Protein AF-A0A350APX1-F1 (afdb_monomer_lite)

Sequence (67 aa):
NHLTQWYAEGGELEIENLVSKEQEKIISEAMDKKHGFQKLKEIKERVGDGISYEQIRLIWAKKKREG

Foldseek 3Di:
DVVLVCVLVPDDDPLCVVAPPVRLVQLVVLPDCVVPDDDLVSSDVRSDDVDDSVNSSNSVSVVVNVD

Structure (mmCIF, N/CA/C/O backbone):
data_AF-A0A350APX1-F1
#
_entry.id   AF-A0A350APX1-F1
#
loop_
_atom_site.group_PDB
_atom_site.id
_atom_site.type_symbol
_atom_site.label_atom_id
_atom_site.label_alt_id
_atom_site.label_comp_id
_atom_site.label_asym_id
_atom_site.label_entity_id
_atom_site.label_seq_id
_atom_site.pdbx_PDB_ins_code
_atom_site.Cartn_x
_atom_site.Cartn_y
_atom_site.Cartn_z
_atom_site.occupancy
_atom_site.B_iso_or_equiv
_atom_site.auth_seq_id
_atom_site.auth_comp_id
_atom_site.auth_asym_id
_atom_site.auth_atom_id
_atom_site.pdbx_PDB_model_num
ATOM 1 N N . ASN A 1 1 ? 12.828 -6.304 -0.825 1.00 61.47 1 ASN A N 1
ATOM 2 C CA . ASN A 1 1 ? 12.450 -6.500 0.589 1.00 61.47 1 ASN A CA 1
ATOM 3 C C . ASN A 1 1 ? 12.149 -7.975 0.747 1.00 61.47 1 ASN A C 1
ATOM 5 O O . ASN A 1 1 ? 11.370 -8.474 -0.057 1.00 61.47 1 ASN A O 1
ATOM 9 N N . HIS A 1 2 ? 12.791 -8.660 1.691 1.00 72.12 2 HIS A N 1
ATOM 10 C CA . HIS A 1 2 ? 12.724 -10.124 1.804 1.00 72.12 2 HIS A CA 1
ATOM 11 C C . HIS A 1 2 ? 11.280 -10.623 2.008 1.00 72.12 2 HIS A C 1
ATOM 13 O O . HIS A 1 2 ? 10.875 -11.604 1.399 1.00 72.12 2 HIS A O 1
ATOM 19 N N . LEU A 1 3 ? 10.467 -9.878 2.767 1.00 71.94 3 LEU A N 1
ATOM 20 C CA . LEU A 1 3 ? 9.068 -10.212 3.064 1.00 71.94 3 LEU A CA 1
ATOM 21 C C . LEU A 1 3 ? 8.162 -10.236 1.817 1.00 71.94 3 LEU A C 1
ATOM 23 O O . LEU A 1 3 ? 7.389 -11.163 1.610 1.00 71.94 3 LEU A O 1
ATOM 27 N N . THR A 1 4 ? 8.282 -9.222 0.955 1.00 69.25 4 THR A N 1
ATOM 28 C CA . THR A 1 4 ? 7.488 -9.111 -0.280 1.00 69.25 4 THR A CA 1
ATOM 29 C C . THR A 1 4 ? 7.839 -10.214 -1.275 1.00 69.25 4 THR A C 1
ATOM 31 O O . THR A 1 4 ? 6.962 -10.737 -1.954 1.00 69.25 4 THR A O 1
ATOM 34 N N . GLN A 1 5 ? 9.127 -10.549 -1.367 1.00 71.56 5 GLN A N 1
ATOM 35 C CA . GLN A 1 5 ? 9.606 -11.609 -2.243 1.00 71.56 5 GLN A CA 1
ATOM 36 C C . GLN A 1 5 ? 9.150 -12.984 -1.738 1.00 71.56 5 GLN A C 1
ATOM 38 O O . GLN A 1 5 ? 8.570 -13.741 -2.506 1.00 71.56 5 GLN A O 1
ATOM 43 N N . TRP A 1 6 ? 9.290 -13.247 -0.438 1.00 74.25 6 TRP A N 1
ATOM 44 C CA . TRP A 1 6 ? 8.826 -14.479 0.201 1.00 74.25 6 TRP A CA 1
ATOM 45 C C . TRP A 1 6 ? 7.315 -14.713 0.030 1.00 74.25 6 TRP A C 1
ATOM 47 O O . TRP A 1 6 ? 6.883 -15.816 -0.298 1.00 74.25 6 TRP A O 1
ATOM 57 N N . TYR A 1 7 ? 6.501 -13.661 0.167 1.00 72.38 7 TYR A N 1
ATOM 58 C CA . TYR A 1 7 ? 5.061 -13.752 -0.092 1.00 72.38 7 TYR A CA 1
ATOM 59 C C . TYR A 1 7 ? 4.736 -14.040 -1.571 1.00 72.38 7 TYR A C 1
ATOM 61 O O . TYR A 1 7 ? 3.836 -14.827 -1.875 1.00 72.38 7 TYR A O 1
ATOM 69 N N . ALA A 1 8 ? 5.478 -13.430 -2.502 1.00 65.12 8 ALA A N 1
ATOM 70 C CA . ALA A 1 8 ? 5.311 -13.672 -3.936 1.00 65.12 8 ALA A CA 1
ATOM 71 C C . ALA A 1 8 ? 5.723 -15.097 -4.354 1.00 65.12 8 ALA A C 1
ATOM 73 O O . ALA A 1 8 ? 5.185 -15.622 -5.324 1.00 65.12 8 ALA A O 1
ATOM 74 N N . GLU A 1 9 ? 6.640 -15.726 -3.619 1.00 77.56 9 GLU A N 1
ATOM 75 C CA . GLU A 1 9 ? 7.126 -17.097 -3.841 1.00 77.56 9 GLU A CA 1
ATOM 76 C C . GLU A 1 9 ? 6.219 -18.177 -3.217 1.00 77.56 9 GLU A C 1
ATOM 78 O O . GLU A 1 9 ? 6.536 -19.362 -3.273 1.00 77.56 9 GLU A O 1
ATOM 83 N N . GLY A 1 10 ? 5.065 -17.789 -2.660 1.00 68.00 10 GLY A N 1
ATOM 84 C CA . GLY A 1 10 ? 4.054 -18.719 -2.155 1.00 68.00 10 GLY A CA 1
ATOM 85 C C . GLY A 1 10 ? 3.916 -18.755 -0.637 1.00 68.00 10 GLY A C 1
ATOM 86 O O . GLY A 1 10 ? 3.028 -19.451 -0.150 1.00 68.00 10 GLY A O 1
ATOM 87 N N . GLY A 1 11 ? 4.711 -17.974 0.106 1.00 76.62 11 GLY A N 1
ATOM 88 C CA . GLY A 1 11 ? 4.536 -17.814 1.549 1.00 76.62 11 GLY A CA 1
ATOM 89 C C . GLY A 1 11 ? 3.111 -17.376 1.897 1.00 76.62 11 GLY A C 1
ATOM 90 O O . GLY A 1 11 ? 2.527 -16.522 1.220 1.00 76.62 11 GLY A O 1
ATOM 91 N N . GLU A 1 12 ? 2.524 -17.981 2.926 1.00 74.25 12 GLU A N 1
ATOM 92 C CA . GLU A 1 12 ? 1.235 -17.545 3.455 1.00 74.25 12 GLU A CA 1
ATOM 93 C C . GLU A 1 12 ? 1.448 -16.335 4.360 1.00 74.25 12 GLU A C 1
ATOM 95 O O . GLU A 1 12 ? 2.173 -16.385 5.353 1.00 74.25 12 GLU A O 1
ATOM 100 N N . LEU A 1 13 ? 0.828 -15.221 3.982 1.00 77.88 13 LEU A N 1
ATOM 101 C CA . LEU A 1 13 ? 0.793 -14.004 4.774 1.00 77.88 13 LEU A CA 1
ATOM 102 C C . LEU A 1 13 ? -0.648 -13.519 4.804 1.00 77.88 13 LEU A C 1
ATOM 104 O O . LEU A 1 13 ? -1.235 -13.236 3.756 1.00 77.88 13 LEU A O 1
ATOM 108 N N . GLU A 1 14 ? -1.196 -13.381 6.004 1.00 81.19 14 GLU A N 1
ATOM 109 C CA . GLU A 1 14 ? -2.480 -12.723 6.216 1.00 81.19 14 GLU A CA 1
ATOM 110 C C . GLU A 1 14 ? -2.304 -11.214 6.009 1.00 81.19 14 GLU A C 1
ATOM 112 O O . GLU A 1 14 ? -2.083 -10.449 6.947 1.00 81.19 14 GLU A O 1
ATOM 117 N N . ILE A 1 15 ? -2.364 -10.775 4.746 1.00 80.75 15 ILE A N 1
ATOM 118 C CA . ILE A 1 15 ? -2.230 -9.357 4.369 1.00 80.75 15 ILE A CA 1
ATOM 119 C C . ILE A 1 15 ? -3.256 -8.487 5.099 1.00 80.75 15 ILE A C 1
ATOM 121 O O . ILE A 1 15 ? -2.949 -7.343 5.424 1.00 80.75 15 ILE A O 1
ATOM 125 N N . GLU A 1 16 ? -4.429 -9.037 5.413 1.00 83.00 16 GLU A N 1
ATOM 126 C CA . GLU A 1 16 ? -5.503 -8.344 6.131 1.00 83.00 16 GLU A CA 1
ATOM 127 C C . GLU A 1 16 ? -5.088 -7.862 7.535 1.00 83.00 16 GLU A C 1
ATOM 129 O O . GLU A 1 16 ? -5.641 -6.880 8.027 1.00 83.00 16 GLU A O 1
ATOM 134 N N . ASN A 1 17 ? -4.069 -8.476 8.151 1.00 87.62 17 ASN A N 1
ATOM 135 C CA . ASN A 1 17 ? -3.515 -8.029 9.437 1.00 87.62 17 ASN A CA 1
ATOM 136 C C . ASN A 1 17 ? -2.539 -6.850 9.298 1.00 87.62 17 ASN A C 1
ATOM 138 O O . ASN A 1 17 ? -2.216 -6.190 10.284 1.00 87.62 17 ASN A O 1
ATOM 142 N N . LEU A 1 18 ? -2.030 -6.599 8.090 1.00 88.81 18 LEU A N 1
ATOM 143 C CA . LEU A 1 18 ? -1.011 -5.581 7.805 1.00 88.81 18 LEU A CA 1
ATOM 144 C C . LEU A 1 18 ? -1.567 -4.401 7.003 1.00 88.81 18 LEU A C 1
ATOM 146 O O . LEU A 1 18 ? -1.008 -3.300 7.023 1.00 88.81 18 LEU A O 1
ATOM 150 N N . VAL A 1 19 ? -2.649 -4.633 6.265 1.00 91.94 19 VAL A N 1
ATOM 151 C CA . VAL A 1 19 ? -3.310 -3.650 5.417 1.00 91.94 19 VAL A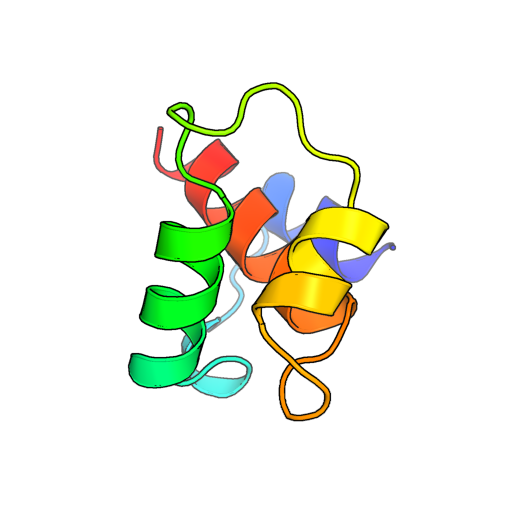 CA 1
ATOM 152 C C . VAL A 1 19 ? -4.811 -3.799 5.614 1.00 91.94 19 VAL A C 1
ATOM 154 O O . VAL A 1 19 ? -5.382 -4.846 5.316 1.00 91.94 19 VAL A O 1
ATOM 157 N N . SER A 1 20 ? -5.464 -2.745 6.105 1.00 94.00 20 SER A N 1
ATOM 158 C CA . SER A 1 20 ? -6.922 -2.756 6.225 1.00 94.00 20 SER A CA 1
ATOM 159 C C . SER A 1 20 ? -7.581 -2.792 4.842 1.00 94.00 20 SER A C 1
ATOM 161 O O . SER A 1 20 ? -7.000 -2.348 3.851 1.00 94.00 20 SER A O 1
ATOM 163 N N . LYS A 1 21 ? -8.839 -3.244 4.762 1.00 92.06 21 LYS A N 1
ATOM 164 C CA . LYS A 1 21 ? -9.599 -3.248 3.494 1.00 92.06 21 LYS A CA 1
ATOM 165 C C . LYS A 1 21 ? -9.695 -1.861 2.851 1.00 92.06 21 LYS A C 1
ATOM 167 O O . LYS A 1 21 ? -9.685 -1.740 1.629 1.00 92.06 21 LYS A O 1
ATOM 172 N N . GLU A 1 22 ? -9.765 -0.813 3.668 1.00 94.00 22 GLU A N 1
ATOM 173 C CA . GLU A 1 22 ? -9.783 0.569 3.189 1.00 94.00 22 GLU A CA 1
ATOM 174 C C . GLU A 1 22 ? -8.429 0.989 2.605 1.00 94.00 22 GLU A C 1
ATOM 176 O O . GLU A 1 22 ? -8.377 1.521 1.497 1.00 94.00 22 GLU A O 1
ATOM 181 N N . GLN A 1 23 ? -7.323 0.668 3.285 1.00 94.75 23 GLN A N 1
ATOM 182 C CA . GLN A 1 23 ? -5.979 0.909 2.757 1.00 94.75 23 GLN A CA 1
ATOM 183 C C . GLN A 1 23 ? -5.737 0.117 1.469 1.00 94.75 23 GLN A C 1
ATOM 185 O O . GLN A 1 23 ? -5.219 0.666 0.501 1.00 94.75 23 GLN A O 1
ATOM 190 N N . GLU A 1 24 ? -6.152 -1.149 1.411 1.00 93.75 24 GLU A N 1
ATOM 191 C CA . GLU A 1 24 ? -6.028 -1.974 0.208 1.00 93.75 24 GLU A CA 1
ATOM 192 C C . GLU A 1 24 ? -6.763 -1.351 -0.984 1.00 93.75 24 GLU A C 1
ATOM 194 O O . GLU A 1 24 ? -6.217 -1.323 -2.092 1.00 93.75 24 GLU A O 1
ATOM 199 N N . LYS A 1 25 ? -7.972 -0.822 -0.760 1.00 93.25 25 LYS A N 1
ATOM 200 C CA . LYS A 1 25 ? -8.745 -0.122 -1.788 1.00 93.25 25 LYS A CA 1
ATOM 201 C C . LYS A 1 25 ? -8.001 1.117 -2.288 1.00 93.25 25 LYS A C 1
ATOM 203 O O . LYS A 1 25 ? -7.776 1.229 -3.490 1.00 93.25 25 LYS A O 1
ATOM 208 N N . ILE A 1 26 ? -7.550 1.982 -1.378 1.00 94.56 26 ILE A N 1
ATOM 209 C CA . ILE A 1 26 ? -6.803 3.209 -1.707 1.00 94.56 26 ILE A CA 1
ATOM 210 C C . ILE A 1 26 ? -5.549 2.883 -2.528 1.00 94.56 26 ILE A C 1
ATOM 212 O O . ILE A 1 26 ? -5.294 3.490 -3.568 1.00 94.56 26 ILE A O 1
ATOM 216 N N . ILE A 1 27 ? -4.768 1.889 -2.096 1.00 93.06 27 ILE A N 1
ATOM 217 C CA . ILE A 1 27 ? -3.545 1.488 -2.797 1.00 93.06 27 ILE A CA 1
ATOM 218 C C . ILE A 1 27 ? -3.889 0.876 -4.163 1.00 93.06 27 ILE A C 1
ATOM 220 O O . ILE A 1 27 ? -3.234 1.177 -5.160 1.00 93.06 27 ILE A O 1
ATOM 224 N N . SER A 1 28 ? -4.923 0.036 -4.237 1.00 90.81 28 SER A N 1
ATOM 225 C CA . SER A 1 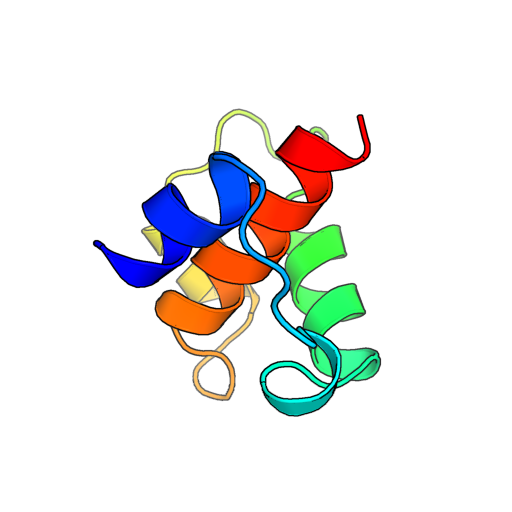28 ? -5.364 -0.585 -5.489 1.00 90.81 28 SER A CA 1
ATOM 226 C C . SER A 1 28 ? -5.804 0.435 -6.533 1.00 90.81 28 SER A C 1
ATOM 228 O O . SER A 1 28 ? -5.435 0.285 -7.696 1.00 90.81 28 SER A O 1
ATOM 230 N N . GLU A 1 29 ? -6.550 1.459 -6.122 1.00 90.94 29 GLU A N 1
ATOM 231 C CA . GLU A 1 29 ? -6.958 2.579 -6.975 1.00 90.94 29 GLU A CA 1
ATOM 232 C C . GLU A 1 29 ? -5.742 3.393 -7.424 1.00 90.94 29 GLU A C 1
ATOM 234 O O . GLU A 1 29 ? -5.588 3.681 -8.611 1.00 90.94 29 GLU A O 1
ATOM 239 N N . ALA A 1 30 ? -4.810 3.675 -6.507 1.00 89.69 30 ALA A N 1
ATOM 240 C CA . ALA A 1 30 ? -3.577 4.377 -6.840 1.00 89.69 30 ALA A CA 1
ATOM 241 C C . ALA A 1 30 ? -2.723 3.616 -7.869 1.00 89.69 30 ALA A C 1
ATOM 243 O O . ALA A 1 30 ? -2.031 4.259 -8.653 1.00 89.69 30 ALA A O 1
ATOM 244 N N . MET A 1 31 ? -2.795 2.279 -7.908 1.00 86.62 31 MET A N 1
ATOM 245 C CA . MET A 1 31 ? -2.070 1.403 -8.841 1.00 86.62 31 MET A CA 1
ATOM 246 C C . MET A 1 31 ? -2.787 1.130 -10.178 1.00 86.62 31 MET A C 1
ATOM 248 O O . MET A 1 31 ? -2.239 0.396 -11.002 1.00 86.62 31 MET A O 1
ATOM 252 N N . ASP A 1 32 ? -3.983 1.679 -10.424 1.00 82.62 32 ASP A N 1
ATOM 253 C CA . ASP A 1 32 ? -4.738 1.423 -11.661 1.00 82.62 32 ASP A CA 1
ATOM 254 C C . ASP A 1 32 ? -3.912 1.787 -12.919 1.00 82.62 32 ASP A C 1
ATOM 256 O O . ASP A 1 32 ? -3.265 2.838 -13.000 1.00 82.62 32 ASP A O 1
ATOM 260 N N . LYS A 1 33 ? -3.956 0.907 -13.932 1.00 65.06 33 LYS A N 1
ATOM 261 C CA . LYS A 1 33 ? -3.271 1.033 -15.230 1.00 65.06 33 LYS A CA 1
ATOM 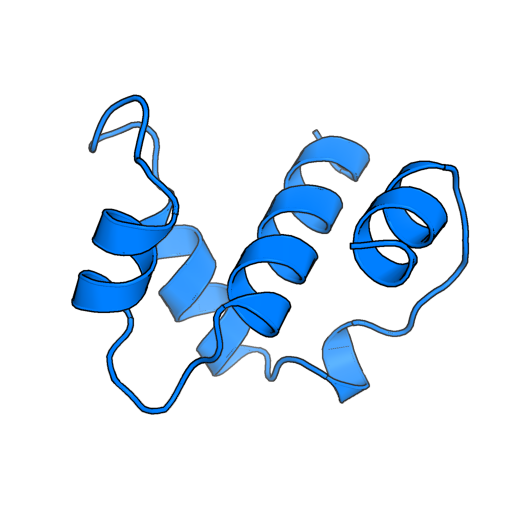262 C C . LYS A 1 33 ? -3.634 2.313 -15.981 1.00 65.06 33 LYS A C 1
ATOM 264 O O . LYS A 1 33 ? -2.842 2.748 -16.816 1.00 65.06 33 LYS A O 1
ATOM 269 N N . LYS A 1 34 ? -4.775 2.946 -15.671 1.00 67.06 34 LYS A N 1
ATOM 270 C CA . LYS A 1 34 ? -5.135 4.287 -16.180 1.00 67.06 34 LYS A CA 1
ATOM 271 C C . LYS A 1 34 ? -4.060 5.345 -15.913 1.00 67.06 34 LYS A C 1
ATOM 273 O O . LYS A 1 34 ? -4.023 6.366 -16.590 1.00 67.06 34 LYS A O 1
ATOM 278 N N . HIS A 1 35 ? -3.171 5.086 -14.963 1.00 61.94 35 HIS A N 1
ATOM 279 C CA . HIS A 1 35 ? -2.078 5.966 -14.582 1.00 61.94 35 HIS A CA 1
ATOM 280 C C . HIS A 1 35 ? -0.688 5.507 -15.088 1.00 61.94 35 HIS A C 1
ATOM 282 O O . HIS A 1 35 ? 0.312 6.099 -14.689 1.00 61.94 35 HIS A O 1
ATOM 288 N N . GLY A 1 36 ? -0.599 4.485 -15.956 1.00 59.38 36 GLY A N 1
ATOM 289 C CA . GLY A 1 36 ? 0.658 4.013 -16.567 1.00 59.38 36 GLY A CA 1
ATOM 290 C C . GLY A 1 36 ? 1.556 3.155 -15.657 1.00 59.38 36 GLY A C 1
ATOM 291 O O . GLY A 1 36 ? 1.139 2.711 -14.588 1.00 59.38 36 GLY A O 1
ATOM 292 N N . PHE A 1 37 ? 2.799 2.890 -16.092 1.00 55.66 37 PHE A N 1
ATOM 293 C CA . PHE A 1 37 ? 3.829 2.257 -15.252 1.00 55.66 37 PHE A CA 1
ATOM 294 C C . PHE A 1 37 ? 4.261 3.236 -14.161 1.00 55.66 37 PHE A C 1
ATOM 296 O O . PHE A 1 37 ? 5.019 4.166 -14.427 1.00 55.66 37 PHE A O 1
ATOM 303 N N . GLN A 1 38 ? 3.788 3.019 -12.938 1.00 69.50 38 GLN A N 1
ATOM 304 C CA . GLN A 1 38 ? 4.067 3.929 -11.836 1.00 69.50 38 GLN A CA 1
ATOM 305 C C . GLN A 1 38 ? 5.292 3.515 -11.042 1.00 69.50 38 GLN A C 1
ATOM 307 O O . GLN A 1 38 ? 5.459 2.351 -10.663 1.00 69.50 38 GLN A O 1
ATOM 312 N N . LYS A 1 39 ? 6.132 4.497 -10.719 1.00 84.50 39 LYS A N 1
ATOM 313 C CA . LYS A 1 39 ? 7.188 4.301 -9.725 1.00 84.50 39 LYS A CA 1
ATOM 314 C C . LYS A 1 39 ? 6.552 4.201 -8.341 1.00 84.50 39 LYS A C 1
ATOM 316 O O . LYS A 1 39 ? 5.587 4.891 -8.032 1.00 84.50 39 LYS A O 1
ATOM 321 N N . LEU A 1 40 ? 7.166 3.418 -7.454 1.00 88.12 40 LEU A N 1
ATOM 322 C CA . LEU A 1 40 ? 6.692 3.250 -6.075 1.00 88.12 40 LEU A CA 1
ATOM 323 C C . LEU A 1 40 ? 6.506 4.592 -5.335 1.00 88.12 40 LEU A C 1
ATOM 325 O O . LEU A 1 40 ? 5.597 4.731 -4.521 1.00 88.12 40 LEU A O 1
ATOM 329 N N . LYS A 1 41 ? 7.351 5.584 -5.643 1.00 89.81 41 LYS A N 1
ATOM 330 C CA . LYS A 1 41 ? 7.262 6.944 -5.098 1.00 89.81 41 LYS A CA 1
ATOM 331 C C . LYS A 1 41 ? 5.966 7.660 -5.502 1.00 89.81 41 LYS A C 1
ATOM 333 O O . LYS A 1 41 ? 5.343 8.282 -4.656 1.00 89.81 41 LYS A O 1
ATOM 338 N N . GLU A 1 42 ? 5.537 7.530 -6.754 1.00 89.69 42 GLU A N 1
ATOM 339 C CA . GLU A 1 42 ? 4.318 8.180 -7.260 1.00 89.69 42 GLU A CA 1
ATOM 340 C C . GLU A 1 42 ? 3.071 7.583 -6.604 1.00 89.69 42 GLU A C 1
ATOM 342 O O . GLU A 1 42 ? 2.159 8.310 -6.216 1.00 89.69 42 GLU A O 1
ATOM 347 N N . ILE A 1 43 ? 3.060 6.260 -6.407 1.00 90.75 43 ILE A N 1
ATOM 348 C CA . ILE A 1 43 ? 1.996 5.588 -5.654 1.00 90.75 43 ILE A CA 1
ATOM 349 C C . ILE A 1 43 ? 1.983 6.118 -4.217 1.00 90.75 43 ILE A C 1
ATOM 351 O O . ILE A 1 43 ? 0.924 6.482 -3.714 1.00 90.75 43 ILE A O 1
ATOM 355 N N . LYS A 1 44 ? 3.156 6.229 -3.572 1.00 92.94 44 LYS A N 1
ATOM 356 C CA . LYS A 1 44 ? 3.279 6.752 -2.202 1.00 92.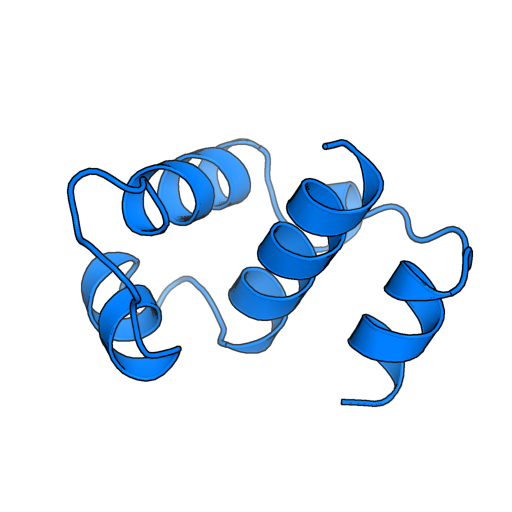94 44 LYS A CA 1
ATOM 357 C C . LYS A 1 44 ? 2.732 8.173 -2.058 1.00 92.94 44 LYS A C 1
ATOM 359 O O . LYS A 1 44 ? 2.054 8.454 -1.074 1.00 92.94 44 LYS A O 1
ATOM 364 N N . GLU A 1 45 ? 3.021 9.048 -3.016 1.00 91.81 45 GLU A N 1
ATOM 365 C CA . GLU A 1 45 ? 2.542 10.435 -3.016 1.00 91.81 45 GLU A CA 1
ATOM 366 C C . GLU A 1 45 ? 1.009 10.512 -3.122 1.00 91.81 45 GLU A C 1
ATOM 368 O O . GLU A 1 45 ? 0.402 11.377 -2.498 1.00 91.81 45 GLU A O 1
ATOM 373 N N . ARG A 1 46 ? 0.363 9.582 -3.839 1.00 91.25 46 ARG A N 1
ATOM 374 C CA . ARG A 1 46 ? -1.106 9.546 -3.982 1.00 91.25 46 ARG A CA 1
ATOM 375 C C . ARG A 1 46 ? -1.830 8.984 -2.769 1.00 91.25 46 ARG A C 1
ATOM 377 O O . ARG A 1 46 ? -2.891 9.479 -2.413 1.00 91.25 46 ARG A O 1
ATOM 384 N N . VAL A 1 47 ? -1.283 7.933 -2.160 1.00 92.69 47 VAL A N 1
ATOM 385 C CA . VAL A 1 47 ? -1.923 7.267 -1.013 1.00 92.69 47 VAL A CA 1
ATOM 386 C C . VAL A 1 47 ? -1.741 8.039 0.300 1.00 92.69 47 VAL A C 1
ATOM 388 O O . VAL A 1 47 ? -2.421 7.750 1.281 1.00 92.69 47 VAL A O 1
ATOM 391 N N . GLY A 1 48 ? -0.834 9.021 0.324 1.00 91.00 48 GLY A N 1
ATOM 392 C CA . GLY A 1 48 ? -0.581 9.875 1.481 1.00 91.00 48 GLY A CA 1
ATOM 393 C C . GLY A 1 48 ? 0.228 9.199 2.591 1.00 91.00 48 GLY A C 1
ATOM 394 O O . GLY A 1 48 ? 0.664 8.048 2.488 1.00 91.00 48 GLY A O 1
ATOM 395 N N . ASP A 1 49 ? 0.475 9.939 3.672 1.00 91.00 49 ASP A N 1
ATOM 396 C CA . ASP A 1 49 ? 1.404 9.537 4.739 1.00 91.00 49 ASP A CA 1
ATOM 397 C C . ASP A 1 49 ? 0.903 8.398 5.630 1.00 91.00 49 ASP A C 1
ATOM 399 O O . ASP A 1 49 ? 1.717 7.679 6.203 1.00 91.00 49 ASP A O 1
ATOM 403 N N . GLY A 1 50 ? -0.410 8.158 5.663 1.00 93.38 50 GLY A N 1
ATOM 404 C CA . GLY A 1 50 ? -1.023 7.064 6.424 1.00 93.38 50 GLY A CA 1
ATOM 405 C C . GLY A 1 50 ? -0.777 5.661 5.856 1.00 93.38 50 GLY A C 1
ATOM 406 O O . GLY A 1 50 ? -1.176 4.679 6.480 1.00 93.38 50 GLY A O 1
ATOM 407 N N . ILE A 1 51 ? -0.145 5.552 4.684 1.00 95.31 51 ILE A N 1
ATOM 408 C CA . ILE A 1 51 ? 0.183 4.279 4.037 1.00 95.31 51 ILE A CA 1
ATOM 409 C C . ILE A 1 51 ? 1.688 4.196 3.793 1.00 95.31 51 ILE A C 1
ATOM 411 O O . ILE A 1 51 ? 2.293 5.084 3.186 1.00 95.31 51 ILE A O 1
ATOM 415 N N . SER A 1 52 ? 2.306 3.107 4.244 1.00 94.88 52 SER A N 1
ATOM 416 C CA . SER A 1 52 ? 3.747 2.897 4.124 1.00 94.88 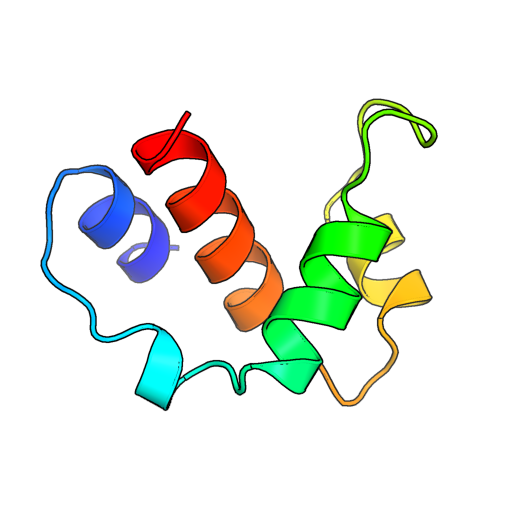52 SER A CA 1
ATOM 417 C C . SER A 1 52 ? 4.146 2.314 2.764 1.00 94.88 52 SER A C 1
ATOM 419 O O . SER A 1 52 ? 3.367 1.662 2.066 1.00 94.88 52 SER A O 1
ATOM 421 N N . TYR A 1 53 ? 5.420 2.481 2.401 1.00 93.06 53 TYR A N 1
ATOM 422 C CA . TYR A 1 53 ? 5.994 1.821 1.224 1.00 93.06 53 TYR A CA 1
ATOM 423 C C . TYR A 1 53 ? 5.892 0.293 1.275 1.00 93.06 53 TYR A C 1
ATOM 425 O O . TYR A 1 53 ? 5.822 -0.355 0.231 1.00 93.06 53 TYR A O 1
ATOM 433 N N . GLU A 1 54 ? 5.915 -0.290 2.471 1.00 91.88 54 GLU A N 1
ATOM 434 C CA . GLU A 1 54 ? 5.790 -1.731 2.654 1.00 91.88 54 GLU A CA 1
ATOM 435 C C . GLU A 1 54 ? 4.375 -2.214 2.348 1.00 91.88 54 GLU A C 1
ATOM 437 O O . GLU A 1 54 ? 4.221 -3.164 1.585 1.00 91.88 54 GLU A O 1
ATOM 442 N N . GLN A 1 55 ? 3.352 -1.503 2.826 1.00 93.50 55 GLN A 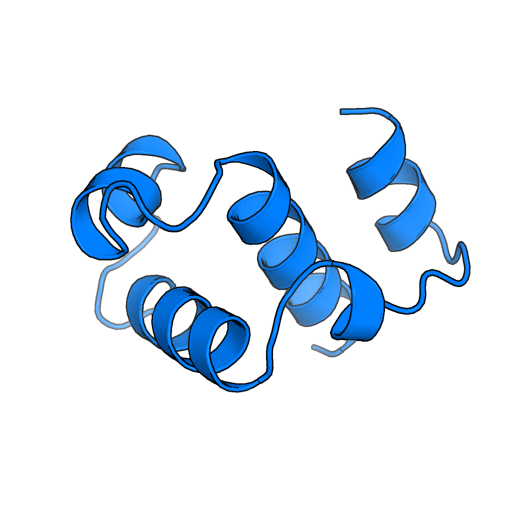N 1
ATOM 443 C CA . GLN A 1 55 ? 1.956 -1.819 2.520 1.00 93.50 55 GLN A CA 1
ATOM 444 C C . GLN A 1 55 ? 1.687 -1.743 1.011 1.00 93.50 55 GLN A C 1
ATOM 446 O O . GLN A 1 55 ? 1.072 -2.645 0.445 1.00 93.50 55 GLN A O 1
ATOM 451 N N . ILE A 1 56 ? 2.242 -0.735 0.325 1.00 92.81 56 ILE A N 1
ATOM 452 C CA . ILE A 1 56 ? 2.146 -0.631 -1.140 1.00 92.81 56 ILE A CA 1
ATOM 453 C C . ILE A 1 56 ? 2.772 -1.851 -1.828 1.00 92.81 56 ILE A C 1
ATOM 455 O O . ILE A 1 56 ? 2.172 -2.441 -2.727 1.00 92.81 56 ILE A O 1
ATOM 459 N N . ARG A 1 57 ? 3.970 -2.263 -1.398 1.00 90.38 57 ARG A N 1
ATOM 460 C CA . ARG A 1 57 ? 4.659 -3.443 -1.947 1.00 90.38 57 ARG A CA 1
ATOM 461 C C . ARG A 1 57 ? 3.891 -4.740 -1.693 1.00 90.38 57 ARG A C 1
ATOM 463 O O . ARG A 1 57 ? 3.884 -5.598 -2.571 1.00 90.38 57 ARG A O 1
ATOM 470 N N . LEU A 1 58 ? 3.256 -4.881 -0.530 1.00 90.81 58 LEU A N 1
ATOM 471 C CA . LEU A 1 58 ? 2.442 -6.048 -0.186 1.00 90.81 58 LEU A CA 1
ATOM 472 C C . LEU A 1 58 ? 1.228 -6.178 -1.109 1.00 90.81 58 LEU A C 1
ATOM 474 O O . LEU A 1 58 ? 1.044 -7.230 -1.717 1.00 90.81 58 LEU A O 1
ATOM 478 N N . ILE A 1 59 ? 0.455 -5.104 -1.295 1.00 90.69 59 ILE A N 1
ATOM 479 C CA . ILE A 1 59 ? -0.700 -5.130 -2.208 1.00 90.69 59 ILE A CA 1
ATOM 480 C C . ILE A 1 59 ? -0.256 -5.342 -3.660 1.00 90.69 59 ILE A C 1
ATOM 482 O O . ILE A 1 59 ? -0.920 -6.056 -4.411 1.00 90.69 59 ILE A O 1
ATOM 486 N N . TRP A 1 60 ? 0.888 -4.786 -4.069 1.00 87.44 60 TRP A N 1
ATOM 487 C CA . TRP A 1 60 ? 1.433 -5.059 -5.399 1.00 87.44 60 TRP A CA 1
ATOM 488 C C . TRP A 1 60 ? 1.782 -6.546 -5.586 1.00 87.44 60 TRP A C 1
ATOM 490 O O . TRP A 1 60 ? 1.419 -7.139 -6.603 1.00 87.44 60 TRP A O 1
ATOM 500 N N . ALA A 1 61 ? 2.430 -7.172 -4.599 1.00 86.12 61 ALA A N 1
ATOM 501 C CA . ALA A 1 61 ? 2.733 -8.602 -4.635 1.00 86.12 61 ALA A CA 1
ATOM 502 C C . ALA A 1 61 ? 1.461 -9.468 -4.644 1.00 86.12 61 ALA A C 1
ATOM 504 O O . ALA A 1 61 ? 1.393 -10.413 -5.426 1.00 86.12 61 ALA A O 1
ATOM 505 N N . LYS A 1 62 ? 0.435 -9.102 -3.860 1.00 86.25 62 LYS A N 1
ATOM 506 C CA . LYS A 1 62 ? -0.895 -9.740 -3.867 1.00 86.25 62 LYS A CA 1
ATOM 507 C C . LYS A 1 62 ? -1.516 -9.728 -5.260 1.00 86.25 62 LYS A C 1
ATOM 509 O O . LYS A 1 62 ? -1.796 -10.786 -5.812 1.00 86.25 62 LYS A O 1
ATOM 514 N N . LYS A 1 63 ? -1.601 -8.552 -5.892 1.00 83.12 63 LYS A N 1
ATOM 515 C CA . LYS A 1 63 ? -2.129 -8.408 -7.261 1.00 83.12 63 LYS A CA 1
ATOM 516 C C . LYS A 1 63 ? -1.353 -9.213 -8.304 1.00 83.12 63 LYS A C 1
ATOM 518 O O . LYS A 1 63 ? -1.948 -9.652 -9.277 1.00 83.12 63 LYS A O 1
ATOM 523 N N . LYS A 1 64 ? -0.037 -9.383 -8.131 1.00 80.88 64 LYS A N 1
ATOM 524 C CA . LYS A 1 64 ? 0.797 -10.202 -9.028 1.00 80.88 64 LYS A CA 1
ATOM 525 C C . LYS A 1 64 ? 0.572 -11.709 -8.833 1.00 80.88 64 LYS A C 1
ATOM 527 O O . LYS A 1 64 ? 0.844 -12.469 -9.750 1.00 80.88 64 LYS A O 1
ATOM 532 N N . ARG A 1 65 ? 0.142 -12.136 -7.643 1.00 78.31 65 ARG A N 1
ATOM 533 C CA . ARG A 1 65 ? -0.160 -13.539 -7.321 1.00 78.31 65 ARG A CA 1
ATOM 534 C C . ARG A 1 65 ? -1.585 -13.932 -7.724 1.00 78.31 65 ARG A C 1
ATOM 536 O O . ARG A 1 65 ? -1.804 -15.075 -8.099 1.00 78.31 65 ARG A O 1
ATOM 543 N N . GLU A 1 66 ? -2.533 -13.003 -7.612 1.00 76.25 66 GLU A N 1
ATOM 544 C CA . GLU A 1 66 ? -3.957 -13.213 -7.922 1.00 76.25 66 GLU A CA 1
ATOM 545 C C . GLU A 1 66 ? -4.326 -12.992 -9.402 1.00 76.25 66 GLU A C 1
ATOM 547 O O . GLU A 1 66 ? -5.426 -13.368 -9.806 1.00 76.25 66 GLU A O 1
ATOM 552 N N . GLY A 1 67 ? -3.454 -12.358 -10.193 1.00 63.38 67 GLY A N 1
ATOM 553 C CA . GLY A 1 67 ? -3.658 -12.078 -11.622 1.00 63.38 67 GLY A CA 1
ATOM 554 C C . GLY A 1 67 ? -2.759 -12.907 -12.521 1.00 63.38 67 GLY A C 1
ATOM 555 O O . GLY A 1 67 ? -3.212 -13.206 -13.647 1.00 63.38 67 GLY A O 1
#

pLDDT: mean 83.23, std 10.78, range [55.66, 95.31]

Radius of gyration: 11.37 Å; chains: 1; bounding box: 22×29×26 Å

Secondary structure (DSSP, 8-state):
-HHHHHHHTT----GGGTS-HHHHHHHHHHT-GGG-S--HHHHHHHH-TTS-HHHHHHHHHHHHHH-